Protein AF-A0A9Q8V9D5-F1 (afdb_monomer)

Secondary structure (DSSP, 8-state):
------------HHHHHHHHHHHTT------------------------TT-------------S-S--------GGGS-HHHHHHHHHHHHHHHHHHHHHHHHHHHHHHHHHHHHHHHHHHHHHHHHHHHHHHHHHHHHHHHHHHHTT--HHHHHHTT---S----------

Radius of gyration: 38.06 Å; Cα contacts (8 Å, |Δi|>4): 13; chains: 1; bounding box: 94×86×88 Å

Foldseek 3Di:
DDDDDDDDPPDDVVVVVVVVVVVVPPDPPDDDPPPPDDPDDDDDDPPDPPDDDPDDDDDDDDDDDDDDPPPPPDDPVPDDPVRVVVVVVVVVVVVVVVVVVVVVVVVVVVVVVVVVVVVVVVVVVVVVVVVVVVVVVLVVQCVVCVVVVHHSVVCVVVPPPDDDDDPPDDDDD

Mean predicted aligned error: 20.98 Å

pLDDT: mean 72.58, std 21.75, range [37.62, 98.56]

Structure (mmCIF, N/CA/C/O backbone):
data_AF-A0A9Q8V9D5-F1
#
_entry.id   AF-A0A9Q8V9D5-F1
#
loop_
_atom_site.group_PDB
_atom_site.id
_atom_site.type_symbol
_atom_site.label_atom_id
_atom_site.label_alt_id
_atom_site.label_comp_id
_atom_site.label_asym_id
_atom_site.label_entity_id
_atom_site.label_seq_id
_atom_site.pdbx_PDB_ins_code
_atom_site.Cartn_x
_atom_site.Cartn_y
_atom_site.Cartn_z
_atom_site.occupancy
_atom_site.B_iso_or_equiv
_atom_site.auth_seq_id
_atom_site.auth_comp_id
_atom_site.auth_asym_id
_atom_site.auth_atom_id
_atom_site.pdbx_PDB_model_num
ATOM 1 N N . MET A 1 1 ? -44.117 -56.568 -5.808 1.00 38.62 1 MET A N 1
ATOM 2 C CA . MET A 1 1 ? -42.706 -56.655 -6.241 1.00 38.62 1 MET A CA 1
ATOM 3 C C . MET A 1 1 ? -42.194 -55.229 -6.397 1.00 38.62 1 MET A C 1
ATOM 5 O O . MET A 1 1 ? -42.898 -54.420 -6.982 1.00 38.62 1 MET A O 1
A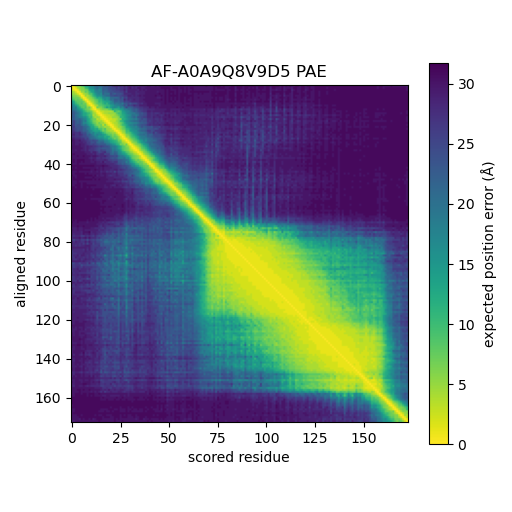TOM 9 N N . SER A 1 2 ? -41.073 -54.933 -5.739 1.00 43.50 2 SER A N 1
ATOM 10 C CA . SER A 1 2 ? -40.341 -53.653 -5.608 1.00 43.50 2 SER A CA 1
ATOM 11 C C . SER A 1 2 ? -39.755 -53.146 -6.952 1.00 43.50 2 SER A C 1
ATOM 13 O O . SER A 1 2 ? -39.921 -53.864 -7.936 1.00 43.50 2 SER A O 1
ATOM 15 N N . PRO A 1 3 ? -38.952 -52.053 -7.030 1.00 52.72 3 PRO A N 1
ATOM 16 C CA . PRO A 1 3 ? -38.667 -50.976 -6.067 1.00 52.72 3 PRO A CA 1
ATOM 17 C C . PRO A 1 3 ? -38.681 -49.542 -6.669 1.00 52.72 3 PRO A C 1
ATOM 19 O O . PRO A 1 3 ? -38.682 -49.316 -7.875 1.00 52.72 3 PRO A O 1
ATOM 22 N N . VAL A 1 4 ? -38.636 -48.569 -5.758 1.00 52.69 4 VAL A N 1
ATOM 23 C CA . VAL A 1 4 ? -38.364 -47.139 -5.959 1.00 52.69 4 VAL A CA 1
ATOM 24 C C . VAL A 1 4 ? -36.900 -46.959 -6.387 1.00 52.69 4 VAL A C 1
ATOM 26 O O . VAL A 1 4 ? -36.013 -47.412 -5.666 1.00 52.69 4 VAL A O 1
ATOM 29 N N . HIS A 1 5 ? -36.627 -46.289 -7.509 1.00 43.16 5 HIS A N 1
ATOM 30 C CA . HIS A 1 5 ? -35.276 -45.812 -7.826 1.00 43.16 5 HIS A CA 1
ATOM 31 C C . HIS A 1 5 ? -35.181 -44.314 -7.549 1.00 43.16 5 HIS A C 1
ATOM 33 O O . HIS A 1 5 ? -35.502 -43.472 -8.384 1.00 43.16 5 HIS A O 1
ATOM 39 N N . SER A 1 6 ? -34.737 -44.016 -6.330 1.00 45.12 6 SER A N 1
ATOM 40 C CA . SER A 1 6 ? -34.043 -42.781 -5.997 1.00 45.12 6 SER A CA 1
ATOM 41 C C . SER A 1 6 ? -32.755 -42.728 -6.816 1.00 45.12 6 SER A C 1
ATOM 43 O O . SER A 1 6 ? -31.894 -43.588 -6.649 1.00 45.12 6 SER A O 1
ATOM 45 N N . THR A 1 7 ? -32.608 -41.741 -7.692 1.00 56.78 7 THR A N 1
ATOM 46 C CA . THR A 1 7 ? -31.284 -41.339 -8.170 1.00 56.78 7 THR A CA 1
ATOM 47 C C . THR A 1 7 ? -30.725 -40.333 -7.182 1.00 56.78 7 THR A C 1
ATOM 49 O O . THR A 1 7 ? -31.266 -39.239 -7.010 1.00 56.78 7 THR A O 1
ATOM 52 N N . GLU A 1 8 ? -29.682 -40.783 -6.494 1.00 47.81 8 GLU A N 1
ATOM 53 C CA . GLU A 1 8 ? -28.781 -40.018 -5.648 1.00 47.81 8 GLU A CA 1
ATOM 54 C C . GLU A 1 8 ? -28.441 -38.662 -6.277 1.00 47.81 8 GLU A C 1
ATOM 56 O O . GLU A 1 8 ? -27.913 -38.571 -7.384 1.00 47.81 8 GLU A O 1
ATOM 61 N N . LEU A 1 9 ? -28.746 -37.597 -5.536 1.00 56.19 9 LEU A N 1
ATOM 62 C CA . LEU A 1 9 ? -28.050 -36.325 -5.663 1.00 56.19 9 LEU A CA 1
ATOM 63 C C . LEU A 1 9 ? -26.583 -36.600 -5.329 1.00 56.19 9 LEU A C 1
ATOM 65 O O . LEU A 1 9 ? -26.245 -36.815 -4.164 1.00 56.19 9 LEU A O 1
ATOM 69 N N . GLU A 1 10 ? -25.735 -36.629 -6.354 1.00 47.91 10 GLU A N 1
ATOM 70 C CA . GLU A 1 10 ? -24.290 -36.644 -6.175 1.00 47.91 10 GLU A CA 1
ATOM 71 C C . GLU A 1 10 ? -23.878 -35.443 -5.319 1.00 47.91 10 GLU A C 1
ATOM 73 O O . GLU A 1 10 ? -23.952 -34.283 -5.731 1.00 47.91 10 GLU A O 1
ATOM 78 N N . ALA A 1 11 ? -23.456 -35.733 -4.091 1.00 55.28 11 ALA A N 1
ATOM 79 C CA . ALA A 1 11 ? -22.842 -34.759 -3.215 1.00 55.28 11 ALA A CA 1
ATOM 80 C C . ALA A 1 11 ? -21.474 -34.386 -3.799 1.00 55.28 11 ALA A C 1
ATOM 82 O O . ALA A 1 11 ? -20.510 -35.149 -3.711 1.00 55.28 11 ALA A O 1
ATOM 83 N N . HIS A 1 12 ? -21.392 -33.199 -4.402 1.00 53.84 12 HIS A N 1
ATOM 84 C CA . HIS A 1 12 ? -20.136 -32.625 -4.868 1.00 53.84 12 HIS A CA 1
ATOM 85 C C . HIS A 1 12 ? -19.108 -32.595 -3.714 1.00 53.84 12 HIS A C 1
ATOM 87 O O . HIS A 1 12 ? -19.404 -32.068 -2.635 1.00 53.84 12 HIS A O 1
ATOM 93 N N . PRO A 1 13 ? -17.865 -33.068 -3.924 1.00 54.75 13 PRO A N 1
ATOM 94 C CA . PRO A 1 13 ? -16.845 -33.190 -2.872 1.00 54.75 13 PRO A CA 1
ATOM 95 C C . PRO A 1 13 ? -16.447 -31.853 -2.213 1.00 54.75 13 PRO A C 1
ATOM 97 O O . PRO A 1 13 ? -15.827 -31.843 -1.148 1.00 54.75 13 PRO A O 1
ATOM 100 N N . ALA A 1 14 ? -16.839 -30.721 -2.805 1.00 54.97 14 ALA A N 1
ATOM 101 C CA . ALA A 1 14 ? -16.617 -29.384 -2.264 1.00 54.97 14 ALA A CA 1
ATOM 102 C C . ALA A 1 14 ? -17.486 -29.064 -1.027 1.00 54.97 14 ALA A C 1
ATOM 104 O O . ALA A 1 14 ? -17.027 -28.365 -0.120 1.00 54.97 14 ALA A O 1
ATOM 105 N N . GLU A 1 15 ? -18.710 -29.598 -0.926 1.00 54.41 15 GLU A N 1
ATOM 106 C CA . GLU A 1 15 ? -19.586 -29.337 0.231 1.00 54.41 15 GLU A CA 1
ATOM 107 C C . GLU A 1 15 ? -19.142 -30.100 1.487 1.00 54.41 15 GLU A C 1
ATOM 109 O O . GLU A 1 15 ? -19.256 -29.587 2.606 1.00 54.41 15 GLU A O 1
ATOM 114 N N . ALA A 1 16 ? -18.542 -31.282 1.313 1.00 56.75 16 ALA A N 1
ATOM 115 C CA . ALA A 1 16 ? -17.979 -32.062 2.413 1.00 56.75 16 ALA A CA 1
ATOM 116 C C . ALA A 1 16 ? -16.791 -31.344 3.082 1.00 56.75 16 ALA A C 1
ATOM 118 O O . ALA A 1 16 ? -16.660 -31.360 4.310 1.00 56.75 16 ALA A O 1
ATOM 119 N N . GLN A 1 17 ? -15.955 -30.647 2.302 1.00 56.03 17 GLN A N 1
ATOM 120 C CA . GLN A 1 17 ? -14.861 -29.839 2.850 1.00 56.03 17 GLN A CA 1
ATOM 121 C C . GLN A 1 17 ? -15.375 -28.616 3.619 1.00 56.03 17 GLN A C 1
ATOM 123 O O . GLN A 1 17 ? -14.840 -28.302 4.685 1.00 56.03 17 GLN A O 1
ATOM 128 N N . TYR A 1 18 ? -16.445 -27.970 3.144 1.00 54.34 18 TYR A N 1
ATOM 129 C CA . TYR A 1 18 ? -17.040 -26.821 3.830 1.00 54.34 18 TYR A CA 1
ATOM 130 C C . TYR A 1 18 ? -17.695 -27.207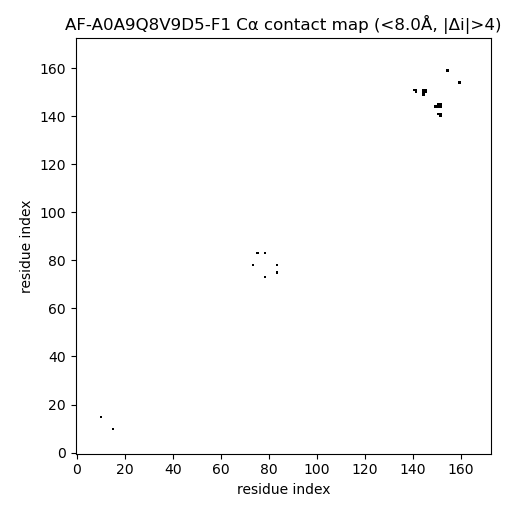 5.169 1.00 54.34 18 TYR A C 1
ATOM 132 O O . TYR A 1 18 ? -17.543 -26.494 6.165 1.00 54.34 18 TYR A O 1
ATOM 140 N N . GLN A 1 19 ? -18.369 -28.361 5.243 1.00 55.31 19 GLN A N 1
ATOM 141 C CA . GLN A 1 19 ? -18.923 -28.853 6.510 1.00 55.31 19 GLN A CA 1
ATOM 142 C C . GLN A 1 19 ? -17.848 -29.338 7.488 1.00 55.31 19 GLN A C 1
ATOM 144 O O . GLN A 1 19 ? -17.939 -29.036 8.679 1.00 55.31 19 GLN A O 1
ATOM 149 N N . SER A 1 20 ? -16.806 -30.020 7.000 1.00 56.56 20 SER A N 1
ATOM 150 C CA . SER A 1 20 ? -15.682 -30.462 7.834 1.00 56.56 20 SER A CA 1
ATOM 151 C C . SER A 1 20 ? -15.013 -29.275 8.533 1.00 56.56 20 SER A C 1
ATOM 153 O O . SER A 1 20 ? -14.834 -29.283 9.750 1.00 56.56 20 SER A O 1
ATOM 155 N N . GLN A 1 21 ? -14.773 -28.176 7.811 1.00 53.81 21 GLN A N 1
ATOM 156 C CA . GLN A 1 21 ? -14.154 -26.976 8.383 1.00 53.81 21 GLN A CA 1
ATOM 157 C C . GLN A 1 21 ? -15.035 -26.277 9.438 1.00 53.81 21 GLN A C 1
ATOM 159 O O . GLN A 1 21 ? -14.515 -25.682 10.383 1.00 53.81 21 GLN A O 1
ATOM 164 N N . LYS A 1 22 ? -16.367 -26.399 9.337 1.00 54.16 22 LYS A N 1
ATOM 165 C CA . LYS A 1 22 ? -17.321 -25.845 10.314 1.00 54.16 22 LYS A CA 1
ATOM 166 C C . LYS A 1 22 ? -17.340 -26.601 11.646 1.00 54.16 22 LYS A C 1
ATOM 168 O O . LYS A 1 22 ? -17.651 -25.994 12.670 1.00 54.16 22 LYS A O 1
ATOM 173 N N . MET A 1 23 ? -16.980 -27.886 11.654 1.00 51.94 23 MET A N 1
ATOM 174 C CA . MET A 1 23 ? -16.925 -28.700 12.877 1.00 51.94 23 MET A CA 1
ATOM 175 C C . MET A 1 23 ? -15.652 -28.443 13.703 1.00 51.94 23 MET A C 1
ATOM 177 O O . MET A 1 23 ? -15.658 -28.659 14.913 1.00 51.94 23 MET A O 1
ATOM 181 N N . PHE A 1 24 ? -14.588 -27.896 13.098 1.00 53.12 24 PHE A N 1
ATOM 182 C CA . PHE A 1 24 ? -13.333 -27.570 13.796 1.00 53.12 24 PHE A CA 1
ATOM 183 C C . PHE A 1 24 ? -13.297 -26.175 14.446 1.00 53.12 24 PHE A C 1
ATOM 185 O O . PHE A 1 24 ? -12.339 -25.852 15.146 1.00 53.12 24 PHE A O 1
ATOM 192 N N . LEU A 1 25 ? -14.340 -25.353 14.279 1.00 51.72 25 LEU A N 1
ATOM 193 C CA . LEU A 1 25 ? -14.443 -24.026 14.908 1.00 51.72 25 LEU A CA 1
ATOM 194 C C . LEU A 1 25 ? -15.284 -24.004 16.190 1.00 51.72 25 LEU A C 1
ATOM 196 O O . LEU A 1 25 ? -15.643 -22.930 16.670 1.00 51.72 25 LEU A O 1
ATOM 200 N N . ASN A 1 26 ? -15.558 -25.165 16.783 1.00 56.50 26 ASN A N 1
ATOM 201 C CA . ASN A 1 26 ? -16.171 -25.241 18.104 1.00 56.50 26 ASN A CA 1
ATOM 202 C C . ASN A 1 26 ? -15.145 -25.726 19.132 1.00 56.50 26 ASN A C 1
ATOM 204 O O . ASN A 1 26 ? -15.250 -26.817 19.684 1.00 56.50 26 ASN A O 1
ATOM 208 N N . VAL A 1 27 ? -14.113 -24.909 19.362 1.00 53.56 27 VAL A N 1
ATOM 209 C CA . VAL A 1 27 ? -13.206 -25.096 20.498 1.00 53.56 27 VAL A CA 1
ATOM 210 C C . VAL A 1 27 ? -13.939 -24.582 21.739 1.00 53.56 27 VAL A C 1
ATOM 212 O O . VAL A 1 27 ? -14.180 -23.374 21.836 1.00 53.56 27 VAL A O 1
ATOM 215 N N . PRO A 1 28 ? -14.309 -25.442 22.704 1.00 48.78 28 PRO A N 1
ATOM 216 C CA . PRO A 1 28 ? -14.846 -24.963 23.964 1.00 48.78 28 PRO A CA 1
ATOM 217 C C . PRO A 1 28 ? -13.745 -24.153 24.647 1.00 48.78 28 PRO A C 1
ATOM 219 O O . PRO A 1 28 ? -12.619 -24.635 24.789 1.00 48.78 28 PRO A O 1
ATOM 222 N N . CYS A 1 29 ? -14.059 -22.933 25.084 1.00 46.50 29 CYS A N 1
ATOM 223 C CA . CYS A 1 29 ? -13.213 -22.175 26.002 1.00 46.50 29 CYS A CA 1
ATOM 224 C C . CYS A 1 29 ? -13.051 -22.981 27.299 1.00 46.50 29 CYS A C 1
ATOM 226 O O . CYS A 1 29 ? -13.813 -22.808 28.248 1.00 46.50 29 CYS A O 1
ATOM 228 N N . GLN A 1 30 ? -12.066 -23.875 27.344 1.00 46.94 30 GLN A N 1
ATOM 229 C CA . GLN A 1 30 ? -11.650 -24.500 28.584 1.00 46.94 30 GLN A CA 1
ATOM 230 C C . GLN A 1 30 ? -10.959 -23.421 29.413 1.00 46.94 30 GLN A C 1
ATOM 232 O O . GLN A 1 30 ? -9.924 -22.867 29.034 1.00 46.94 30 GLN A O 1
ATOM 237 N N . SER A 1 31 ? -11.582 -23.081 30.535 1.00 53.16 31 SER A N 1
ATOM 238 C CA . SER A 1 31 ? -10.993 -22.287 31.604 1.00 53.16 31 SER A CA 1
ATOM 239 C C . SER A 1 31 ? -9.599 -22.823 31.926 1.00 53.16 31 SER A C 1
ATOM 241 O O . SER A 1 31 ? -9.446 -23.919 32.460 1.00 53.16 31 SER A O 1
ATOM 243 N N . ARG A 1 32 ? -8.579 -22.044 31.569 1.00 49.78 32 ARG A N 1
ATOM 244 C CA . ARG A 1 32 ? -7.172 -22.324 31.858 1.00 49.78 32 ARG A CA 1
ATOM 245 C C . ARG A 1 32 ? -6.998 -22.526 33.376 1.00 49.78 32 ARG A C 1
ATOM 247 O O . ARG A 1 32 ? -7.430 -21.645 34.124 1.00 49.78 32 ARG A O 1
ATOM 254 N N . PRO A 1 33 ? -6.380 -23.620 33.860 1.00 52.53 33 PRO A N 1
ATOM 255 C CA . PRO A 1 33 ? -6.117 -23.775 35.287 1.00 52.53 33 PRO A CA 1
ATOM 256 C C . PRO A 1 33 ? -5.097 -22.718 35.752 1.00 52.53 33 PRO A C 1
ATOM 258 O O . PRO A 1 33 ? -4.263 -22.273 34.950 1.00 52.53 33 PRO A O 1
ATOM 261 N N . PRO A 1 34 ? -5.143 -22.273 37.023 1.00 50.31 34 PRO A N 1
ATOM 262 C CA . PRO A 1 34 ? -4.190 -21.301 37.533 1.00 50.31 34 PRO A CA 1
ATOM 263 C C . PRO A 1 34 ? -2.794 -21.929 37.549 1.00 50.31 34 PRO A C 1
ATOM 265 O O . PRO A 1 34 ? -2.501 -22.831 38.327 1.00 50.31 34 PRO A O 1
ATOM 268 N N . SER A 1 35 ? -1.928 -21.437 36.665 1.00 51.50 35 SER A N 1
ATOM 269 C CA . SER A 1 35 ? -0.503 -21.755 36.651 1.00 51.50 35 SER A CA 1
ATOM 270 C C . SER A 1 35 ? 0.115 -21.328 37.983 1.00 51.50 35 SER A C 1
ATOM 272 O O . SER A 1 35 ? 0.344 -20.138 38.209 1.00 51.50 35 SER A O 1
ATOM 274 N N . ALA A 1 36 ? 0.397 -22.291 38.858 1.00 56.22 36 ALA A N 1
ATOM 275 C CA . ALA A 1 36 ? 1.254 -22.105 40.019 1.00 56.22 36 ALA A CA 1
ATOM 276 C C . ALA A 1 36 ? 2.689 -21.838 39.534 1.00 56.22 36 ALA A C 1
ATOM 278 O O . ALA A 1 36 ? 3.480 -22.754 39.336 1.00 56.22 36 ALA A O 1
ATOM 279 N N . ALA A 1 37 ? 3.011 -20.571 39.276 1.00 51.62 37 ALA A N 1
ATOM 280 C CA . ALA A 1 37 ? 4.383 -20.149 39.032 1.00 51.62 37 ALA A CA 1
ATOM 281 C C . ALA A 1 37 ? 5.103 -19.967 40.384 1.00 51.62 37 ALA A C 1
ATOM 283 O O . ALA A 1 37 ? 4.564 -19.282 41.263 1.00 51.62 37 ALA A O 1
ATOM 284 N N . PRO A 1 38 ? 6.309 -20.530 40.576 1.00 50.69 38 PRO A N 1
ATOM 285 C CA . PRO A 1 38 ? 7.104 -20.257 41.762 1.00 50.69 38 PRO A CA 1
ATOM 286 C C . PRO A 1 38 ? 7.525 -18.783 41.759 1.00 50.69 38 PRO A C 1
ATOM 288 O O . PRO A 1 38 ? 8.040 -18.258 40.771 1.00 50.69 38 PRO A O 1
ATOM 291 N N . LYS A 1 39 ? 7.294 -18.093 42.880 1.00 55.62 39 LYS A N 1
ATOM 292 C CA . LYS A 1 39 ? 7.793 -16.734 43.111 1.00 55.62 39 LYS A CA 1
ATOM 293 C C . LYS A 1 39 ? 9.308 -16.789 43.318 1.00 55.62 39 LYS A C 1
ATOM 295 O O . LYS A 1 39 ? 9.770 -16.848 44.451 1.00 55.62 39 LYS A O 1
ATOM 300 N N . THR A 1 40 ? 10.083 -16.729 42.243 1.00 46.84 40 THR A N 1
ATOM 301 C CA . THR A 1 40 ? 11.505 -16.375 42.328 1.00 46.84 40 THR A CA 1
ATOM 302 C C . THR A 1 40 ? 11.651 -14.905 41.969 1.00 46.84 40 THR A C 1
ATOM 304 O O . THR A 1 40 ? 11.448 -14.500 40.823 1.00 46.84 40 THR A O 1
ATOM 307 N N . GLY A 1 41 ? 11.941 -14.086 42.978 1.00 54.44 41 GLY A N 1
ATOM 308 C CA . GLY A 1 41 ? 12.226 -12.671 42.806 1.00 54.44 41 GLY A CA 1
ATOM 309 C C . GLY A 1 41 ? 13.552 -12.479 42.087 1.00 54.44 41 GLY A C 1
ATOM 310 O O . GLY A 1 41 ? 14.583 -12.415 42.739 1.00 54.44 41 GLY A O 1
ATOM 311 N N . ASN A 1 42 ? 13.514 -12.324 40.765 1.00 48.50 42 ASN A N 1
ATOM 312 C CA . ASN A 1 42 ? 14.679 -11.931 39.983 1.00 48.50 42 ASN A CA 1
ATOM 313 C C . ASN A 1 42 ? 14.409 -10.583 39.314 1.00 48.50 42 ASN A C 1
ATOM 315 O O . ASN A 1 42 ? 13.455 -10.398 38.560 1.00 48.50 42 ASN A O 1
ATOM 319 N N . LYS A 1 43 ? 15.263 -9.620 39.650 1.00 55.81 43 LYS A N 1
ATOM 320 C CA . LYS A 1 43 ? 15.285 -8.257 39.128 1.00 55.81 43 LYS A CA 1
ATOM 321 C C . LYS A 1 43 ? 15.645 -8.357 37.641 1.00 55.81 43 LYS A C 1
ATOM 323 O O . LYS A 1 43 ? 16.798 -8.608 37.312 1.00 55.81 43 LYS A O 1
ATOM 328 N N . THR A 1 44 ? 14.681 -8.215 36.737 1.00 51.12 44 THR A N 1
ATOM 329 C CA . THR A 1 44 ? 14.975 -8.135 35.296 1.00 51.12 44 THR A CA 1
ATOM 330 C C . THR A 1 44 ? 15.840 -6.901 35.020 1.00 51.12 44 THR A C 1
ATOM 332 O O . THR A 1 44 ? 15.439 -5.803 35.428 1.00 51.12 44 THR A O 1
ATOM 335 N N . PRO A 1 45 ? 16.986 -7.018 34.323 1.00 53.78 45 PRO A N 1
ATOM 336 C CA . PRO A 1 45 ? 17.746 -5.853 33.913 1.00 53.78 45 PRO A CA 1
ATOM 337 C C . PRO A 1 45 ? 16.933 -5.106 32.858 1.00 53.78 45 PRO A C 1
ATOM 339 O O . PRO A 1 45 ? 16.590 -5.637 31.802 1.00 53.78 45 PRO A O 1
ATOM 342 N N . ARG A 1 46 ? 16.595 -3.855 33.162 1.00 60.59 46 ARG A N 1
ATOM 343 C CA . ARG A 1 46 ? 16.010 -2.923 32.203 1.00 60.59 46 ARG A CA 1
ATOM 344 C C . ARG A 1 46 ? 17.060 -2.654 31.128 1.00 60.59 46 ARG A C 1
ATOM 346 O O . ARG A 1 46 ? 18.016 -1.930 31.389 1.00 60.59 46 ARG A O 1
ATOM 353 N N . MET A 1 47 ? 16.875 -3.199 29.927 1.00 54.22 47 MET A N 1
ATOM 354 C CA . MET A 1 47 ? 17.632 -2.762 28.756 1.00 54.22 47 MET A CA 1
ATOM 355 C C . MET A 1 47 ? 17.302 -1.286 28.505 1.00 54.22 47 MET A C 1
ATOM 357 O O . MET A 1 47 ? 16.217 -0.935 28.035 1.00 54.22 47 MET A O 1
ATOM 361 N N . VAL A 1 48 ? 18.218 -0.398 28.881 1.00 59.53 48 VAL A N 1
ATOM 362 C CA . VAL A 1 48 ? 18.171 1.003 28.472 1.00 59.53 48 VAL A CA 1
ATOM 363 C C . VAL A 1 48 ? 18.603 1.025 27.013 1.00 59.53 48 VAL A C 1
ATOM 365 O O . VAL A 1 48 ? 19.776 0.845 26.716 1.00 59.53 48 VAL A O 1
ATOM 368 N N . ARG A 1 49 ? 17.645 1.215 26.100 1.00 44.69 49 ARG A N 1
ATOM 369 C CA . ARG A 1 49 ? 17.937 1.578 24.708 1.00 44.69 49 ARG A CA 1
ATOM 370 C C . ARG A 1 49 ? 18.625 2.952 24.744 1.00 44.69 49 ARG A C 1
ATOM 372 O O . ARG A 1 49 ? 17.968 3.914 25.156 1.00 44.69 49 ARG A O 1
ATOM 379 N N . PRO A 1 50 ? 19.909 3.086 24.379 1.00 50.84 50 PRO A N 1
ATOM 380 C CA . PRO A 1 50 ? 20.535 4.396 24.292 1.00 50.84 50 PRO A CA 1
ATOM 381 C C . PRO A 1 50 ? 19.931 5.114 23.081 1.00 50.84 50 PRO A C 1
ATOM 383 O O . PRO A 1 50 ? 19.921 4.550 21.991 1.00 50.84 50 PRO A O 1
ATOM 386 N N . GLY A 1 51 ? 19.396 6.326 23.262 1.00 46.72 51 GLY A N 1
ATOM 387 C CA . GLY A 1 51 ? 19.119 7.208 22.119 1.00 46.72 51 GLY A CA 1
ATOM 388 C C . GLY A 1 51 ? 17.769 7.921 22.040 1.00 46.72 51 GLY A C 1
ATOM 389 O O . GLY A 1 51 ? 17.574 8.655 21.082 1.00 46.72 51 GLY A O 1
ATOM 390 N N . ILE A 1 52 ? 16.852 7.805 23.007 1.00 50.84 52 ILE A N 1
ATOM 391 C CA . ILE A 1 52 ? 15.651 8.666 23.014 1.00 50.84 52 ILE A CA 1
ATOM 392 C C . ILE A 1 52 ? 15.754 9.655 24.172 1.00 50.84 52 ILE A C 1
ATOM 394 O O . ILE A 1 52 ? 15.363 9.362 25.303 1.00 50.84 52 ILE A O 1
ATOM 398 N N . LYS A 1 53 ? 16.302 10.844 23.889 1.00 48.25 53 LYS A N 1
ATOM 399 C CA . LYS A 1 53 ? 16.133 12.001 24.772 1.00 48.25 53 LYS A CA 1
ATOM 400 C C . LYS A 1 53 ? 14.654 12.379 24.722 1.00 48.25 53 LYS A C 1
ATOM 402 O O . LYS A 1 53 ? 14.140 12.758 23.675 1.00 48.25 53 LYS A O 1
ATOM 407 N N . ALA A 1 54 ? 13.959 12.216 25.842 1.00 46.25 54 ALA A N 1
ATOM 408 C CA . ALA A 1 54 ? 12.592 12.686 25.984 1.00 46.25 54 ALA A CA 1
ATOM 409 C C . ALA A 1 54 ? 12.599 14.220 25.922 1.00 46.25 54 ALA A C 1
ATOM 411 O O . ALA A 1 54 ? 12.947 14.870 26.907 1.00 46.25 54 ALA A O 1
ATOM 412 N N . ALA A 1 55 ? 12.228 14.785 24.773 1.00 50.09 55 ALA A N 1
ATOM 413 C CA . ALA A 1 55 ? 11.852 16.186 24.683 1.00 50.09 55 ALA A CA 1
ATOM 414 C C . ALA A 1 55 ? 10.511 16.349 25.411 1.00 50.09 55 ALA A C 1
ATOM 416 O O . ALA A 1 55 ? 9.435 16.041 24.898 1.00 50.09 55 ALA A O 1
ATOM 417 N N . ARG A 1 56 ? 10.628 16.729 26.683 1.00 55.56 56 ARG A N 1
ATOM 418 C CA . ARG A 1 56 ? 9.612 17.490 27.400 1.00 55.56 56 ARG A CA 1
ATOM 419 C C . ARG A 1 56 ? 9.509 18.861 26.716 1.00 55.56 56 ARG A C 1
ATOM 421 O O . ARG A 1 56 ? 10.474 19.291 26.097 1.00 55.56 56 ARG A O 1
ATOM 428 N N . ASP A 1 57 ? 8.350 19.494 26.867 1.00 47.84 57 ASP A N 1
ATOM 429 C CA . ASP A 1 57 ? 8.043 20.886 26.494 1.00 47.84 57 ASP A CA 1
ATOM 430 C C . ASP A 1 57 ? 7.349 21.075 25.131 1.00 47.84 57 ASP A C 1
ATOM 432 O O . ASP A 1 57 ? 7.955 21.349 24.102 1.00 47.84 57 ASP A O 1
ATOM 436 N N . MET A 1 58 ? 6.013 20.982 25.160 1.00 53.69 58 MET A N 1
ATOM 437 C CA . MET A 1 58 ? 5.117 21.613 24.184 1.00 53.69 58 MET A CA 1
ATOM 438 C C . MET A 1 58 ? 4.173 22.562 24.939 1.00 53.69 58 MET A C 1
ATOM 440 O O . MET A 1 58 ? 3.494 22.103 25.867 1.00 53.69 58 MET A O 1
ATOM 444 N N . PRO A 1 59 ? 4.110 23.864 24.595 1.00 52.09 59 PRO A N 1
ATOM 445 C CA . PRO A 1 59 ? 3.233 24.805 25.272 1.00 52.09 59 PRO A CA 1
ATOM 446 C C . PRO A 1 59 ? 1.810 24.792 24.688 1.00 52.09 59 PRO A C 1
ATOM 448 O O . PRO A 1 59 ? 1.592 25.041 23.511 1.00 52.09 59 PRO A O 1
ATOM 451 N N . ASN A 1 60 ? 0.861 24.524 25.587 1.00 44.16 60 ASN A N 1
ATOM 452 C CA . ASN A 1 60 ? -0.423 25.210 25.784 1.00 44.16 60 ASN A CA 1
ATOM 453 C C . ASN A 1 60 ? -1.370 25.462 24.584 1.00 44.16 60 ASN A C 1
ATOM 455 O O . ASN A 1 60 ? -1.142 26.364 23.790 1.00 44.16 60 ASN A O 1
ATOM 459 N N . SER A 1 61 ? -2.562 24.846 24.617 1.00 45.12 61 SER A N 1
ATOM 460 C CA . SER A 1 61 ? -3.811 25.622 24.762 1.00 45.12 61 SER A CA 1
ATOM 461 C C . SER A 1 61 ? -5.011 24.734 25.131 1.00 45.12 61 SER A C 1
ATOM 463 O O . SER A 1 61 ? -5.408 23.840 24.391 1.00 45.12 61 SER A O 1
ATOM 465 N N . GLN A 1 62 ? -5.565 25.027 26.311 1.00 47.31 62 GLN A N 1
ATOM 466 C CA . GLN A 1 62 ? -6.975 24.921 26.712 1.00 47.31 62 GLN A CA 1
ATOM 467 C C . GLN A 1 62 ? -7.699 23.565 26.602 1.00 47.31 62 GLN A C 1
ATOM 469 O O . GLN A 1 62 ? -8.322 23.206 25.610 1.00 47.31 62 GLN A O 1
ATOM 474 N N . GLY A 1 63 ? -7.743 22.871 27.744 1.00 37.62 63 GLY A N 1
ATOM 475 C CA . GLY A 1 63 ? -8.593 21.700 27.952 1.00 37.62 63 GLY A CA 1
ATOM 476 C C . GLY A 1 63 ? -8.423 21.085 29.338 1.00 37.62 63 GLY A C 1
ATOM 477 O O . GLY A 1 63 ? -8.015 19.938 29.474 1.00 37.62 63 GLY A O 1
ATOM 478 N N . SER A 1 64 ? -8.684 21.877 30.376 1.00 51.34 64 SER A N 1
ATOM 479 C CA . SER A 1 64 ? -8.715 21.488 31.792 1.00 51.34 64 SER A CA 1
ATOM 480 C C . SER A 1 64 ? -9.311 20.087 32.051 1.00 51.34 64 SER A C 1
ATOM 482 O O . SER A 1 64 ? -10.526 19.885 31.943 1.00 51.34 64 SER A O 1
ATOM 484 N N . ARG A 1 65 ? -8.446 19.129 32.438 1.00 46.75 65 ARG A N 1
ATOM 485 C CA . ARG A 1 65 ? -8.539 18.324 33.681 1.00 46.75 65 ARG A CA 1
ATOM 486 C C . ARG A 1 65 ? -7.420 17.266 33.779 1.00 46.75 65 ARG A C 1
ATOM 488 O O . ARG A 1 65 ? -7.513 16.173 33.234 1.00 46.75 65 ARG A O 1
ATOM 495 N N . THR A 1 66 ? -6.405 17.605 34.576 1.00 45.84 66 THR A N 1
ATOM 496 C CA . THR A 1 66 ? -5.494 16.724 35.340 1.00 45.84 66 THR A CA 1
ATOM 497 C C . THR A 1 66 ? -4.726 15.625 34.594 1.00 45.84 66 THR A C 1
ATOM 499 O O . THR A 1 66 ? -5.229 14.528 34.343 1.00 45.84 66 THR A O 1
ATOM 502 N N . ALA A 1 67 ? -3.431 15.882 34.408 1.00 50.75 67 ALA A N 1
ATOM 503 C CA . ALA A 1 67 ? -2.412 14.860 34.240 1.00 50.75 67 ALA A CA 1
ATOM 504 C C . ALA A 1 67 ? -2.372 13.887 35.446 1.00 50.75 67 ALA A C 1
ATOM 506 O O . ALA A 1 67 ? -2.641 14.258 36.588 1.00 50.75 67 ALA A O 1
ATOM 507 N N . THR A 1 68 ? -2.045 12.627 35.141 1.00 52.53 68 THR A N 1
ATOM 508 C CA . THR A 1 68 ? -1.453 11.605 36.032 1.00 52.53 68 THR A CA 1
ATOM 509 C C . THR A 1 68 ? -2.212 11.116 37.275 1.00 52.53 68 THR A C 1
ATOM 511 O O . THR A 1 68 ? -1.598 10.572 38.192 1.00 52.53 68 THR A O 1
ATOM 514 N N . LYS A 1 69 ? -3.551 11.077 37.276 1.00 59.41 69 LYS A N 1
ATOM 515 C CA . LYS A 1 69 ? -4.234 10.046 38.086 1.00 59.41 69 LYS A CA 1
ATOM 516 C C . LYS A 1 69 ? -4.096 8.703 37.372 1.00 59.41 69 LYS A C 1
ATOM 518 O O . LYS A 1 69 ? -4.862 8.412 36.453 1.00 59.41 69 LYS A O 1
ATOM 523 N N . LYS A 1 70 ? -3.129 7.868 37.785 1.00 58.22 70 LYS A N 1
ATOM 524 C CA . LYS A 1 70 ? -3.180 6.420 37.507 1.00 58.22 70 LYS A CA 1
ATOM 525 C C . LYS A 1 70 ? -4.600 5.979 37.854 1.00 58.22 70 LYS A C 1
ATOM 527 O O . LYS A 1 70 ? -5.002 6.101 39.008 1.00 58.22 70 LYS A O 1
ATOM 532 N N . LYS A 1 71 ? -5.387 5.566 36.853 1.00 70.31 71 LYS A N 1
ATOM 533 C CA . LYS A 1 71 ? -6.745 5.053 37.059 1.00 70.31 71 LYS A CA 1
ATOM 534 C C . LYS A 1 71 ? -6.618 3.872 38.014 1.00 70.31 71 LYS A C 1
ATOM 536 O O . LYS A 1 71 ? -6.216 2.791 37.604 1.00 70.31 71 LYS A O 1
ATOM 541 N N . GLN A 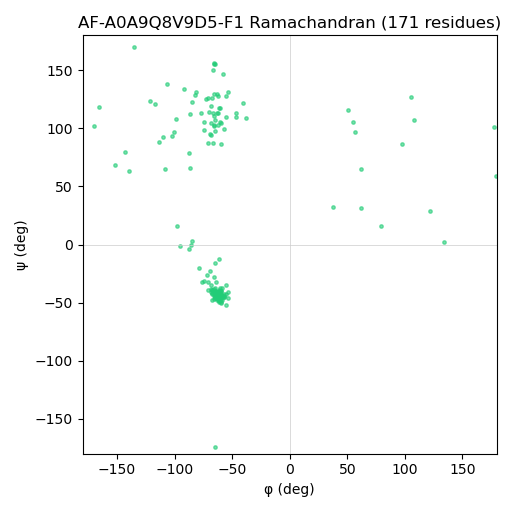1 72 ? -6.887 4.104 39.294 1.00 72.94 72 GLN A N 1
ATOM 542 C CA . GLN A 1 72 ? -6.920 3.048 40.288 1.00 72.94 72 GLN A CA 1
ATOM 543 C C . GLN A 1 72 ? -8.052 2.115 39.856 1.00 72.94 72 GLN A C 1
ATOM 545 O O . GLN A 1 72 ? -9.211 2.533 39.774 1.00 72.94 72 GLN A O 1
ATOM 550 N N . CYS A 1 73 ? -7.704 0.893 39.455 1.00 72.56 73 CYS A N 1
ATOM 551 C CA . CYS A 1 73 ? -8.667 -0.099 39.001 1.00 72.56 73 CYS A CA 1
ATOM 552 C C . CYS A 1 73 ? -9.576 -0.466 40.177 1.00 72.56 73 CYS A C 1
ATOM 554 O O . CYS A 1 73 ? -9.204 -1.271 41.024 1.00 72.56 73 CYS A O 1
ATOM 556 N N . ARG A 1 74 ? -10.761 0.148 40.250 1.00 78.38 74 ARG A N 1
ATOM 557 C CA . ARG A 1 74 ? -11.793 -0.241 41.216 1.00 78.38 74 ARG A CA 1
ATOM 558 C C . ARG A 1 74 ? -12.389 -1.587 40.766 1.00 78.38 74 ARG A C 1
ATOM 560 O O . ARG A 1 74 ? -12.790 -1.685 39.597 1.00 78.38 74 ARG A O 1
ATOM 567 N N . PRO A 1 75 ? -12.397 -2.629 41.619 1.00 81.38 75 PRO A N 1
ATOM 568 C CA . PRO A 1 75 ? -12.895 -3.954 41.256 1.00 81.38 75 PRO A CA 1
ATOM 569 C C . PRO A 1 75 ? -14.405 -3.920 40.985 1.00 81.38 75 PRO A C 1
ATOM 571 O O . PRO A 1 75 ? -15.115 -3.047 41.485 1.00 81.38 75 PRO A O 1
ATOM 574 N N . VAL A 1 76 ? -14.905 -4.877 40.194 1.00 82.25 76 VAL A N 1
ATOM 575 C CA . VAL A 1 76 ? -16.314 -4.932 39.748 1.00 82.25 76 VAL A CA 1
ATOM 576 C C . VAL A 1 76 ? -17.298 -4.907 40.923 1.00 82.25 76 VAL A C 1
ATOM 578 O O . VAL A 1 76 ? -18.326 -4.250 40.817 1.00 82.25 76 VAL A O 1
ATOM 581 N N . SER A 1 77 ? -16.945 -5.518 42.058 1.00 84.12 77 SER A N 1
ATOM 582 C CA . SER A 1 77 ? -17.770 -5.575 43.274 1.00 84.12 77 SER A CA 1
ATOM 583 C C . SER A 1 77 ? -18.026 -4.218 43.941 1.00 84.12 77 SER A C 1
ATOM 585 O O . SER A 1 77 ? -18.914 -4.111 44.774 1.00 84.12 77 SER A O 1
ATOM 587 N N . THR A 1 78 ? -17.261 -3.177 43.591 1.00 88.69 78 THR A N 1
ATOM 588 C CA . THR A 1 78 ? -17.459 -1.805 44.106 1.00 88.69 78 THR A CA 1
ATOM 589 C C . THR A 1 78 ? -18.305 -0.931 43.178 1.00 88.69 78 THR A C 1
ATOM 591 O O . THR A 1 78 ? -18.538 0.236 43.483 1.00 88.69 78 THR A O 1
ATOM 594 N N . LEU A 1 79 ? -18.735 -1.466 42.029 1.00 90.44 79 LEU A N 1
ATOM 595 C CA . LEU A 1 79 ? -19.585 -0.758 41.077 1.00 90.44 79 LEU A CA 1
ATOM 596 C C . LEU A 1 79 ? -21.051 -1.043 41.381 1.00 90.44 79 LEU A C 1
ATOM 598 O O . LEU A 1 79 ? -21.450 -2.199 41.510 1.00 90.44 79 LEU A O 1
ATOM 602 N N . THR A 1 80 ? -21.874 0.003 41.395 1.00 93.62 80 THR A N 1
ATOM 603 C CA . THR A 1 80 ? -23.325 -0.194 41.356 1.00 93.62 80 THR A CA 1
ATOM 604 C C . THR A 1 80 ? -23.736 -0.809 40.006 1.00 93.62 80 THR A C 1
ATOM 606 O O . THR A 1 80 ? -23.027 -0.634 39.003 1.00 93.62 80 THR A O 1
ATOM 609 N N . PRO A 1 81 ? -24.880 -1.514 39.922 1.00 94.44 81 PRO A N 1
ATOM 610 C CA . PRO A 1 81 ? -25.335 -2.140 38.676 1.00 94.44 81 PRO A CA 1
ATOM 611 C C . PRO A 1 81 ? -25.412 -1.160 37.495 1.00 94.44 81 PRO A C 1
ATOM 613 O O . PRO A 1 81 ? -24.960 -1.462 36.388 1.00 94.44 81 PRO A O 1
ATOM 616 N N . GLU A 1 82 ? -25.889 0.058 37.753 1.00 93.94 82 GLU A N 1
ATOM 617 C CA . GLU A 1 82 ? -25.970 1.127 36.759 1.00 93.94 82 GLU A CA 1
ATOM 618 C C . GLU A 1 82 ? -24.578 1.572 36.268 1.00 93.94 82 GLU A C 1
ATOM 620 O O . GLU A 1 82 ? -24.335 1.728 35.066 1.00 93.94 82 GLU A O 1
ATOM 625 N N . GLN A 1 83 ? -23.611 1.720 37.180 1.00 95.62 83 GLN A N 1
ATOM 626 C CA . GLN A 1 83 ? -22.231 2.058 36.827 1.00 95.62 83 GLN A CA 1
ATOM 627 C C . GLN A 1 83 ? -21.575 0.956 35.986 1.00 95.62 83 GLN A C 1
ATOM 629 O O . GLN A 1 83 ? -20.873 1.252 35.012 1.00 95.62 83 GLN A O 1
ATOM 634 N N . LEU A 1 84 ? -21.820 -0.314 36.319 1.00 95.44 84 LEU A N 1
ATOM 635 C CA . LEU A 1 84 ? -21.318 -1.453 35.554 1.00 95.44 84 LEU A CA 1
ATOM 636 C C . LEU A 1 84 ? -21.897 -1.473 34.134 1.00 95.44 84 LEU A C 1
ATOM 638 O O . LEU A 1 84 ? -21.155 -1.698 33.173 1.00 95.44 84 LEU A O 1
ATOM 642 N N . GLN A 1 85 ? -23.189 -1.183 33.977 1.00 95.81 85 GLN A N 1
ATOM 643 C CA . GLN A 1 85 ? -23.837 -1.077 32.670 1.00 95.81 85 GLN A CA 1
ATOM 644 C C . GLN A 1 85 ?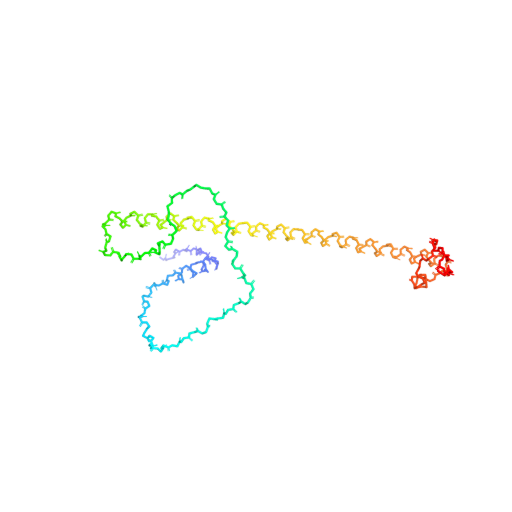 -23.206 0.030 31.817 1.00 95.81 85 GLN A C 1
ATOM 646 O O . GLN A 1 85 ? -22.848 -0.218 30.661 1.00 95.81 85 GLN A O 1
ATOM 651 N N . ARG A 1 86 ? -22.982 1.220 32.395 1.00 95.75 86 ARG A N 1
ATOM 652 C CA . ARG A 1 86 ? -22.300 2.338 31.719 1.00 95.75 86 ARG A CA 1
ATOM 653 C C . ARG A 1 86 ? -20.870 1.970 31.311 1.00 95.75 86 ARG A C 1
ATOM 655 O O . ARG A 1 86 ? -20.472 2.238 30.177 1.00 95.75 86 ARG A O 1
ATOM 662 N N . LYS A 1 87 ? -20.106 1.303 32.185 1.00 96.06 87 LYS A N 1
ATOM 663 C CA . LYS A 1 87 ? -18.735 0.849 31.885 1.00 96.06 87 LYS A CA 1
ATOM 664 C C . LYS A 1 87 ? -18.709 -0.184 30.756 1.00 96.06 87 LYS A C 1
ATOM 666 O O . LYS A 1 87 ? -17.922 -0.028 29.829 1.00 96.06 87 LYS A O 1
ATOM 671 N N . ARG A 1 88 ? -19.593 -1.188 30.782 1.00 96.31 88 ARG A N 1
ATOM 672 C CA . ARG A 1 88 ? -19.738 -2.183 29.700 1.00 96.31 88 ARG A CA 1
ATOM 673 C C . ARG A 1 88 ? -20.145 -1.532 28.376 1.00 96.31 88 ARG A C 1
ATOM 675 O O . ARG A 1 88 ? -19.653 -1.921 27.323 1.00 96.31 88 ARG A O 1
ATOM 682 N N . ALA A 1 89 ? -21.025 -0.530 28.410 1.00 97.69 89 ALA A N 1
ATOM 683 C CA . ALA A 1 89 ? -21.389 0.229 27.216 1.00 97.69 89 ALA A CA 1
ATOM 684 C C . ALA A 1 89 ? -20.196 1.012 26.648 1.00 97.69 89 ALA A C 1
ATOM 686 O O . ALA A 1 89 ? -20.008 1.025 25.433 1.00 97.69 89 ALA A O 1
ATOM 687 N N . ASN A 1 90 ? -19.380 1.628 27.507 1.00 96.62 90 ASN A N 1
ATOM 688 C CA . ASN A 1 90 ? -18.163 2.321 27.092 1.00 96.62 90 ASN A CA 1
ATOM 689 C C . ASN A 1 90 ? -17.132 1.349 26.499 1.00 96.62 90 ASN A C 1
ATOM 691 O O . ASN A 1 90 ? -16.644 1.604 25.407 1.00 96.62 90 ASN A O 1
ATOM 695 N N . ASP A 1 91 ? -16.889 0.210 27.148 1.00 97.50 91 ASP A N 1
ATOM 696 C CA . ASP A 1 91 ? -15.977 -0.827 26.657 1.00 97.50 91 ASP A CA 1
ATOM 697 C C . ASP A 1 91 ? -16.377 -1.322 25.260 1.00 97.50 91 ASP A C 1
ATOM 699 O O . ASP A 1 91 ? -15.562 -1.316 24.344 1.00 97.50 91 ASP A O 1
ATOM 703 N N . ARG A 1 92 ? -17.671 -1.594 25.034 1.00 98.31 92 ARG A N 1
ATOM 704 C CA . ARG A 1 92 ? -18.186 -1.933 23.697 1.00 98.31 92 ARG A CA 1
ATOM 705 C C . ARG A 1 92 ? -17.948 -0.826 22.672 1.00 98.31 92 ARG A C 1
ATOM 707 O O . ARG A 1 92 ? -17.592 -1.119 21.536 1.00 98.31 92 ARG A O 1
ATOM 714 N N . LYS A 1 93 ? -18.162 0.443 23.035 1.00 97.88 93 LYS A N 1
ATOM 715 C CA . LYS A 1 93 ? -17.905 1.582 22.132 1.00 97.88 93 LYS A CA 1
ATOM 716 C C . LYS A 1 93 ? -16.418 1.712 21.812 1.00 97.88 93 LYS A C 1
ATOM 718 O O . LYS A 1 93 ? -16.066 1.895 20.653 1.00 97.88 93 LYS A O 1
ATOM 723 N N . LEU A 1 94 ? -15.564 1.586 22.821 1.00 97.88 94 LEU A N 1
ATOM 724 C CA . LEU A 1 94 ? -14.115 1.635 22.690 1.00 97.88 94 LEU A CA 1
ATOM 725 C C . LEU A 1 94 ? -13.616 0.495 21.795 1.00 97.88 94 LEU A C 1
ATOM 727 O O . LEU A 1 94 ? -12.887 0.754 20.844 1.00 97.88 94 LEU A O 1
ATOM 731 N N . GLN A 1 95 ? -14.077 -0.735 22.033 1.00 98.25 95 GLN A N 1
ATOM 732 C CA . GLN A 1 95 ? -13.776 -1.895 21.194 1.00 98.25 95 GLN A CA 1
ATOM 733 C C . GLN A 1 95 ? -14.234 -1.685 19.754 1.00 98.25 95 GLN A C 1
ATOM 735 O O . GLN A 1 95 ? -13.444 -1.879 18.838 1.00 98.25 95 GLN A O 1
ATOM 740 N N . ARG A 1 96 ? -15.472 -1.224 19.532 1.00 98.25 96 ARG A N 1
ATOM 741 C CA . ARG A 1 96 ? -15.952 -0.872 18.185 1.00 98.25 96 ARG A CA 1
ATOM 742 C C . ARG A 1 96 ? -15.057 0.180 17.537 1.00 98.25 96 ARG A C 1
ATOM 744 O O . ARG A 1 96 ? -14.716 0.030 16.374 1.00 98.25 96 ARG A O 1
ATOM 751 N N . GLY A 1 97 ? -14.640 1.200 18.284 1.00 98.31 97 GLY A N 1
ATOM 752 C CA 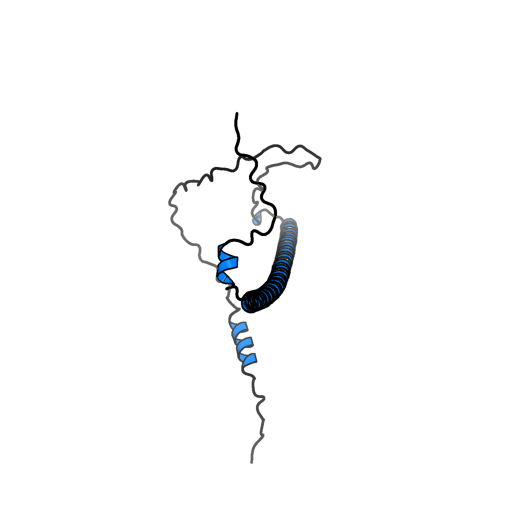. GLY A 1 97 ? -13.713 2.223 17.806 1.00 98.31 97 GLY A CA 1
ATOM 753 C C . GLY A 1 97 ? -12.360 1.646 17.389 1.00 98.31 97 GLY A C 1
ATOM 754 O O . GLY A 1 97 ? -11.885 1.950 16.299 1.00 98.31 97 GLY A O 1
ATOM 755 N N . TYR A 1 98 ? -11.762 0.781 18.211 1.00 98.38 98 TYR A N 1
ATOM 756 C CA . TYR A 1 98 ? -10.519 0.088 17.863 1.00 98.38 98 TYR A CA 1
ATOM 757 C C . TYR A 1 98 ? -10.694 -0.815 16.642 1.00 98.38 98 TYR A C 1
ATOM 759 O O . TYR A 1 98 ? -9.910 -0.706 15.710 1.00 98.38 98 TYR A O 1
ATOM 767 N N . LEU A 1 99 ? -11.752 -1.629 16.589 1.00 98.25 99 LEU A N 1
ATOM 768 C CA . LEU A 1 99 ? -12.036 -2.500 15.447 1.00 98.25 99 LEU A CA 1
ATOM 769 C C . LEU A 1 99 ? -12.260 -1.708 14.154 1.00 98.25 99 LEU A C 1
ATOM 771 O O . LEU A 1 99 ? -11.771 -2.114 13.106 1.00 98.25 99 LEU A O 1
ATOM 775 N N . LEU A 1 100 ? -12.975 -0.581 14.209 1.00 98.56 100 LEU A N 1
ATOM 776 C CA . LEU A 1 100 ? -13.178 0.294 13.051 1.00 98.56 100 LEU A CA 1
ATOM 777 C C . LEU A 1 100 ? -11.855 0.879 12.553 1.00 98.56 100 LEU A C 1
ATOM 779 O O . LEU A 1 100 ? -11.602 0.841 11.351 1.00 98.56 100 LEU A O 1
ATOM 783 N N . LYS A 1 101 ? -11.000 1.360 13.465 1.00 98.25 101 LYS A N 1
ATOM 784 C CA . LYS A 1 101 ? -9.660 1.856 13.125 1.00 98.25 101 LYS A CA 1
ATOM 785 C C . LYS A 1 101 ? -8.803 0.763 12.503 1.00 98.25 101 LYS A C 1
ATOM 787 O O . LYS A 1 101 ? -8.266 0.974 11.427 1.00 98.25 101 LYS A O 1
ATOM 792 N N . THR A 1 102 ? -8.742 -0.418 13.116 1.00 98.19 102 THR A N 1
ATOM 793 C CA . THR A 1 102 ? -7.988 -1.554 12.575 1.00 98.19 102 THR A CA 1
ATOM 794 C C . THR A 1 102 ? -8.491 -1.944 11.189 1.00 98.19 102 THR A C 1
ATOM 796 O O . THR A 1 102 ? -7.686 -2.110 10.283 1.00 98.19 102 THR A O 1
ATOM 799 N N . LYS A 1 103 ? -9.813 -2.016 10.981 1.00 98.50 103 LYS A N 1
ATOM 800 C CA . LYS A 1 103 ? -10.397 -2.272 9.654 1.00 98.50 103 LYS A CA 1
ATOM 801 C C . LYS A 1 103 ? -10.011 -1.204 8.633 1.00 98.50 103 LYS A C 1
ATOM 803 O O . LYS A 1 103 ? -9.760 -1.533 7.483 1.00 98.50 103 LYS A O 1
ATOM 808 N N . GLN A 1 104 ? -9.982 0.066 9.030 1.00 98.25 104 GLN A N 1
ATOM 809 C CA . GLN A 1 104 ? -9.539 1.148 8.155 1.00 98.25 104 GLN A CA 1
ATOM 810 C C . GLN A 1 104 ? -8.054 1.020 7.807 1.00 98.25 104 GLN A C 1
ATOM 812 O O . GLN A 1 104 ? -7.705 1.173 6.643 1.00 98.25 104 GLN A O 1
ATOM 817 N N . THR A 1 105 ? -7.200 0.718 8.786 1.00 98.44 105 THR A N 1
ATOM 818 C CA . THR A 1 105 ? -5.767 0.506 8.562 1.00 98.44 105 THR A CA 1
ATOM 819 C C . THR A 1 105 ? -5.524 -0.668 7.623 1.00 98.44 105 THR A C 1
ATOM 821 O O . THR A 1 105 ? -4.769 -0.507 6.676 1.00 98.44 105 THR A O 1
ATOM 824 N N . ILE A 1 106 ? -6.203 -1.800 7.833 1.00 98.25 106 ILE A N 1
ATOM 825 C CA . ILE A 1 106 ? -6.118 -2.963 6.938 1.00 98.25 106 ILE A CA 1
ATOM 826 C C . ILE A 1 106 ? -6.473 -2.552 5.507 1.00 98.25 106 ILE A C 1
ATOM 828 O O . ILE A 1 106 ? -5.644 -2.718 4.626 1.00 98.25 106 ILE A O 1
ATOM 832 N N . ARG A 1 107 ? -7.623 -1.898 5.293 1.00 98.19 107 ARG A N 1
ATOM 833 C CA . ARG A 1 107 ? -8.021 -1.433 3.952 1.00 98.19 107 ARG A CA 1
ATOM 834 C C . ARG A 1 107 ? -7.023 -0.470 3.312 1.00 98.19 107 ARG A C 1
ATOM 836 O O . ARG A 1 107 ? -6.836 -0.497 2.104 1.00 98.19 107 ARG A O 1
ATOM 843 N N . SER A 1 108 ? -6.423 0.417 4.105 1.00 98.12 108 SER A N 1
ATOM 844 C CA . SER A 1 108 ? -5.410 1.348 3.602 1.00 98.12 108 SER A CA 1
ATOM 845 C C . SER A 1 108 ? -4.153 0.611 3.150 1.00 98.12 108 SER A C 1
ATOM 847 O O . SER A 1 108 ? -3.621 0.936 2.098 1.00 98.12 108 SER A O 1
ATOM 849 N N . LEU A 1 109 ? -3.705 -0.376 3.932 1.00 98.38 109 LEU A N 1
ATOM 850 C CA . LEU A 1 109 ? -2.544 -1.201 3.602 1.00 98.38 109 LEU A CA 1
ATOM 851 C C . LEU A 1 109 ? -2.816 -2.094 2.389 1.00 98.38 109 LEU A C 1
ATOM 853 O O . LEU A 1 109 ? -1.967 -2.199 1.517 1.00 98.38 109 LEU A O 1
ATOM 857 N N . GLU A 1 110 ? -4.002 -2.698 2.308 1.00 98.00 110 GLU A N 1
ATOM 858 C CA . GLU A 1 110 ? -4.427 -3.495 1.150 1.00 98.00 110 GLU A CA 1
ATOM 859 C C . GLU A 1 110 ? -4.381 -2.663 -0.138 1.00 98.00 110 GLU A C 1
ATOM 861 O O . GLU A 1 110 ? -3.835 -3.116 -1.139 1.00 98.00 110 GLU A O 1
ATOM 866 N N . LYS A 1 111 ? -4.877 -1.419 -0.091 1.00 98.25 111 LYS A N 1
ATOM 867 C CA . LYS A 1 111 ? -4.805 -0.499 -1.230 1.00 98.25 111 LYS A CA 1
ATOM 868 C C . LYS A 1 111 ? -3.365 -0.117 -1.586 1.00 98.25 111 LYS A C 1
ATOM 870 O O . LYS A 1 111 ? -3.017 -0.104 -2.757 1.00 98.25 111 LYS A O 1
ATOM 875 N N . GLU A 1 112 ? -2.537 0.205 -0.594 1.00 98.06 112 GLU A N 1
ATOM 876 C CA . GLU A 1 112 ? -1.135 0.572 -0.829 1.00 98.06 112 GLU A CA 1
ATOM 877 C C . GLU A 1 112 ? -0.354 -0.571 -1.488 1.00 98.06 112 GLU A C 1
ATOM 879 O O . GLU A 1 112 ? 0.418 -0.334 -2.413 1.00 98.06 112 GLU A O 1
ATOM 884 N N . VAL A 1 113 ? -0.595 -1.815 -1.064 1.00 98.12 113 VAL A N 1
ATOM 885 C CA . VAL A 1 113 ? -0.014 -3.001 -1.705 1.00 98.12 113 VAL A CA 1
ATOM 886 C C . VAL A 1 113 ? -0.466 -3.107 -3.160 1.00 98.12 113 VAL A C 1
ATOM 888 O O . VAL A 1 113 ? 0.378 -3.263 -4.036 1.00 98.12 113 VAL A O 1
ATOM 891 N N . GLU A 1 114 ? -1.764 -2.967 -3.431 1.00 97.19 114 GLU A N 1
ATOM 892 C CA . GLU A 1 114 ? -2.294 -3.023 -4.796 1.00 97.19 114 GLU A CA 1
ATOM 893 C C . GLU A 1 114 ? -1.698 -1.923 -5.696 1.00 97.19 114 GLU A C 1
ATOM 895 O O . GLU A 1 114 ? -1.297 -2.192 -6.829 1.00 97.19 114 GLU A O 1
ATOM 900 N N . ASP A 1 115 ? 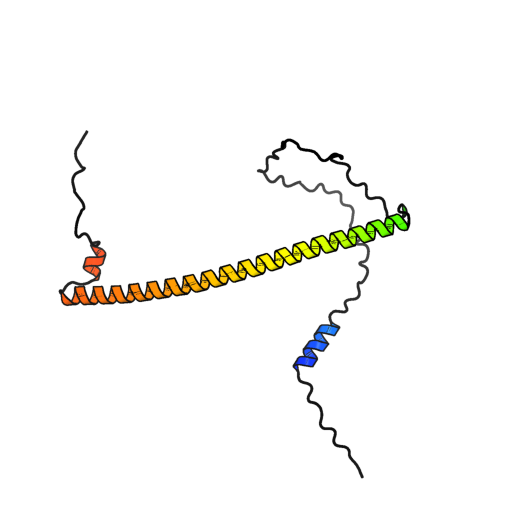-1.594 -0.692 -5.193 1.00 96.00 115 ASP A N 1
ATOM 901 C CA . ASP A 1 115 ? -1.023 0.440 -5.928 1.00 96.00 115 ASP A CA 1
ATOM 902 C C . ASP A 1 115 ? 0.475 0.214 -6.234 1.00 96.00 115 ASP A C 1
ATOM 904 O O . ASP A 1 115 ? 0.927 0.462 -7.355 1.00 96.00 115 ASP A O 1
ATOM 908 N N . LEU A 1 116 ? 1.246 -0.315 -5.274 1.00 96.75 116 LEU A N 1
ATOM 909 C CA . LEU A 1 116 ? 2.662 -0.655 -5.466 1.00 96.75 116 LEU A CA 1
ATOM 910 C C . LEU A 1 116 ? 2.863 -1.812 -6.449 1.00 96.75 116 LEU A C 1
ATOM 912 O O . LEU A 1 116 ? 3.795 -1.786 -7.256 1.00 96.75 116 LEU A O 1
ATOM 916 N N . GLU A 1 117 ? 2.007 -2.830 -6.400 1.00 95.69 117 GLU A N 1
ATOM 917 C CA . GLU A 1 117 ? 2.052 -3.948 -7.342 1.00 95.69 117 GLU A CA 1
ATOM 918 C C . GLU A 1 117 ? 1.777 -3.481 -8.773 1.00 95.69 117 GLU A C 1
ATOM 920 O O . GLU A 1 117 ? 2.498 -3.881 -9.690 1.00 95.69 117 GLU A O 1
ATOM 925 N N . ARG A 1 118 ? 0.797 -2.590 -8.966 1.00 94.00 118 ARG A N 1
ATOM 926 C CA . ARG A 1 118 ? 0.510 -1.974 -10.270 1.00 94.00 118 ARG A CA 1
ATOM 927 C C . ARG A 1 118 ? 1.711 -1.193 -10.796 1.00 94.00 118 ARG A C 1
ATOM 929 O O . ARG A 1 118 ? 2.143 -1.447 -11.917 1.00 94.00 118 ARG A O 1
ATOM 936 N N . LEU A 1 119 ? 2.298 -0.329 -9.964 1.00 94.06 119 LEU A N 1
ATOM 937 C CA . LEU A 1 119 ? 3.480 0.449 -10.337 1.00 94.06 119 LEU A CA 1
ATOM 938 C C . LEU A 1 119 ? 4.641 -0.458 -10.768 1.00 94.06 119 LEU A C 1
ATOM 940 O O . LEU A 1 119 ? 5.243 -0.244 -11.815 1.00 94.06 119 LEU A O 1
ATOM 944 N N . ARG A 1 120 ? 4.908 -1.532 -10.014 1.00 93.62 120 ARG A N 1
ATOM 945 C CA . ARG A 1 120 ? 5.962 -2.500 -10.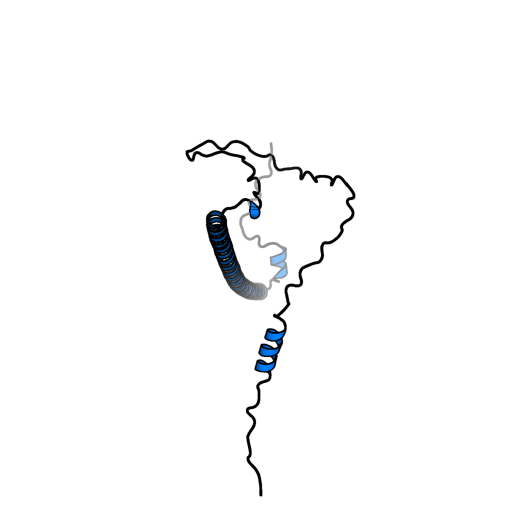346 1.00 93.62 120 ARG A CA 1
ATOM 946 C C . ARG A 1 120 ? 5.730 -3.189 -11.695 1.00 93.62 120 ARG A C 1
ATOM 948 O O . ARG A 1 120 ? 6.694 -3.468 -12.408 1.00 93.62 120 ARG A O 1
ATOM 955 N N . VAL A 1 121 ? 4.480 -3.504 -12.038 1.00 92.44 121 VAL A N 1
ATOM 956 C CA . VAL A 1 121 ? 4.137 -4.104 -13.338 1.00 92.44 121 VAL A CA 1
ATOM 957 C C . VAL A 1 121 ? 4.374 -3.111 -14.475 1.00 92.44 121 VAL A C 1
ATOM 959 O O . VAL A 1 121 ? 4.929 -3.494 -15.506 1.00 92.44 121 VAL A O 1
ATOM 962 N N . ASP A 1 122 ? 3.991 -1.851 -14.293 1.00 93.12 122 ASP A N 1
ATOM 963 C CA . ASP A 1 122 ? 4.164 -0.808 -15.306 1.00 93.12 122 ASP A CA 1
ATOM 964 C C . ASP A 1 122 ? 5.647 -0.460 -15.523 1.00 93.12 122 ASP A C 1
ATOM 966 O O . ASP A 1 122 ? 6.105 -0.375 -16.668 1.00 93.12 122 ASP A O 1
ATOM 970 N N . ASP A 1 123 ? 6.433 -0.391 -14.446 1.00 95.31 123 ASP A N 1
ATOM 971 C CA . ASP A 1 123 ? 7.888 -0.238 -14.515 1.00 95.31 123 ASP A CA 1
ATOM 972 C C . ASP A 1 123 ? 8.529 -1.421 -15.249 1.00 95.31 123 ASP A C 1
ATOM 974 O O . ASP A 1 123 ? 9.368 -1.231 -16.127 1.00 95.31 123 ASP A O 1
ATOM 978 N N . SER A 1 124 ? 8.103 -2.654 -14.950 1.00 95.88 124 SER A N 1
ATOM 979 C CA . SER A 1 124 ? 8.618 -3.852 -15.621 1.00 95.88 124 SER A CA 1
ATOM 980 C C . SER A 1 124 ? 8.367 -3.826 -17.129 1.00 95.88 124 SER A C 1
ATOM 982 O O . SER A 1 124 ? 9.247 -4.229 -17.889 1.00 95.88 124 SER A O 1
ATOM 984 N N . LYS A 1 125 ? 7.193 -3.361 -17.575 1.00 94.81 125 LYS A N 1
ATOM 985 C CA . LYS A 1 125 ? 6.884 -3.207 -19.006 1.00 94.81 125 LYS A CA 1
ATOM 986 C C . LYS A 1 125 ? 7.765 -2.142 -19.648 1.00 94.81 125 LYS A C 1
ATOM 988 O O . LYS A 1 125 ? 8.373 -2.396 -20.681 1.00 94.81 125 LYS A O 1
ATOM 993 N N . THR A 1 126 ? 7.891 -0.987 -18.999 1.00 96.06 126 THR A N 1
ATOM 994 C CA . THR A 1 126 ? 8.720 0.124 -19.485 1.00 96.06 126 THR A CA 1
ATOM 995 C C . THR A 1 126 ? 10.185 -0.295 -19.617 1.00 96.06 126 THR A C 1
ATOM 997 O O . THR A 1 126 ? 10.827 -0.035 -20.633 1.00 96.06 126 THR A O 1
ATOM 1000 N N . ILE A 1 127 ? 10.715 -1.007 -18.620 1.00 96.38 127 ILE A N 1
ATOM 1001 C CA . ILE A 1 127 ? 12.075 -1.555 -18.647 1.00 96.38 127 ILE A CA 1
ATOM 1002 C C . ILE A 1 127 ? 12.226 -2.554 -19.798 1.00 96.38 127 ILE A C 1
ATOM 1004 O O . ILE A 1 127 ? 13.212 -2.488 -20.528 1.00 96.38 127 ILE A O 1
ATOM 1008 N N . GLN A 1 128 ? 11.253 -3.447 -19.999 1.00 97.25 128 GLN A N 1
ATOM 1009 C CA . GLN A 1 128 ? 11.280 -4.410 -21.100 1.00 97.25 128 GLN A CA 1
ATOM 1010 C C . GLN A 1 128 ? 11.306 -3.713 -22.468 1.00 97.25 128 GLN A C 1
ATOM 1012 O O . GLN A 1 128 ? 12.122 -4.071 -23.318 1.00 97.25 128 GLN A O 1
ATOM 1017 N N . GLU A 1 129 ? 10.462 -2.703 -22.675 1.00 96.94 129 GLU A N 1
ATOM 1018 C CA . GLU A 1 129 ? 10.434 -1.913 -23.909 1.00 96.94 129 GLU A CA 1
ATOM 1019 C C . GLU A 1 129 ? 11.762 -1.191 -24.154 1.00 96.94 129 GLU A C 1
ATOM 1021 O O . GLU A 1 129 ? 12.281 -1.216 -25.270 1.00 96.94 129 GLU A O 1
ATOM 1026 N N . LEU A 1 130 ? 12.350 -0.585 -23.118 1.00 97.62 130 LEU A N 1
ATOM 1027 C CA . LEU A 1 130 ? 13.651 0.077 -23.216 1.00 97.62 130 LEU A CA 1
ATOM 1028 C C . LEU A 1 130 ? 14.781 -0.909 -23.515 1.00 97.62 130 LEU A C 1
ATOM 1030 O O . LEU A 1 130 ? 15.668 -0.593 -24.308 1.00 97.62 130 LEU A O 1
ATOM 1034 N N . CYS A 1 131 ? 14.769 -2.098 -22.911 1.00 97.00 131 CYS A N 1
ATOM 1035 C CA . CYS A 1 131 ? 15.733 -3.150 -23.219 1.00 97.00 131 CYS A CA 1
ATOM 1036 C C . CYS A 1 131 ? 15.616 -3.601 -24.677 1.00 97.00 131 CYS A C 1
ATOM 1038 O O . CYS A 1 131 ? 16.640 -3.695 -25.351 1.00 97.00 131 CYS A O 1
ATOM 1040 N N . GLN A 1 132 ? 14.394 -3.808 -25.177 1.00 97.88 132 GLN A N 1
ATOM 1041 C CA . GLN A 1 132 ? 14.162 -4.177 -26.573 1.00 97.88 132 GLN A CA 1
ATOM 1042 C C . GLN A 1 132 ? 14.670 -3.088 -27.522 1.00 97.88 132 GLN A C 1
ATOM 1044 O O . GLN A 1 132 ? 15.454 -3.369 -28.421 1.00 97.88 132 GLN A O 1
ATOM 1049 N N . ARG A 1 133 ? 14.307 -1.825 -27.273 1.00 97.81 133 ARG A N 1
ATOM 1050 C CA . ARG A 1 133 ? 14.753 -0.694 -28.099 1.00 97.81 133 ARG A CA 1
ATOM 1051 C C . ARG A 1 133 ? 16.267 -0.534 -28.101 1.00 97.81 133 ARG A C 1
ATOM 1053 O O . ARG A 1 133 ? 16.853 -0.293 -29.148 1.00 97.81 133 ARG A O 1
ATOM 1060 N N . ASN A 1 134 ? 16.905 -0.662 -26.938 1.00 96.88 134 ASN A N 1
ATOM 1061 C CA . ASN A 1 134 ? 18.362 -0.621 -26.854 1.00 96.88 134 ASN A CA 1
ATOM 1062 C C . ASN A 1 134 ? 18.989 -1.769 -27.642 1.00 96.88 134 ASN A C 1
ATOM 1064 O O . ASN A 1 134 ? 19.972 -1.553 -28.341 1.00 96.88 134 ASN A O 1
ATOM 1068 N N . GLN A 1 135 ? 18.422 -2.974 -27.568 1.00 97.00 135 GLN A N 1
ATOM 1069 C CA . GLN A 1 135 ? 18.895 -4.110 -28.350 1.00 97.00 135 GLN A CA 1
ATOM 1070 C C . GLN A 1 135 ? 18.784 -3.847 -29.858 1.00 97.00 135 GLN A C 1
ATOM 1072 O O . GLN A 1 135 ? 19.750 -4.092 -30.581 1.00 97.00 135 GLN A O 1
ATOM 1077 N N . ASP A 1 136 ? 17.662 -3.296 -30.317 1.00 97.25 136 ASP A N 1
ATOM 1078 C CA . ASP A 1 136 ? 17.450 -2.939 -31.722 1.00 97.25 136 ASP A CA 1
ATOM 1079 C C . ASP A 1 136 ? 18.467 -1.879 -32.180 1.00 97.25 136 ASP A C 1
ATOM 1081 O O . ASP A 1 136 ? 19.150 -2.061 -33.188 1.00 97.25 136 ASP A O 1
ATOM 1085 N N . LEU A 1 137 ? 18.674 -0.827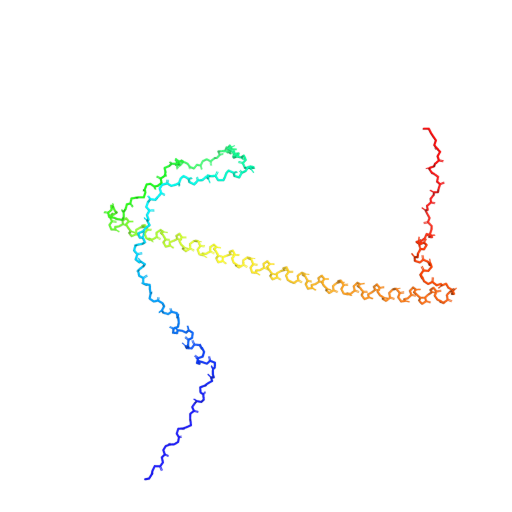 -31.380 1.00 96.06 137 LEU A N 1
ATOM 1086 C CA . LEU A 1 137 ? 19.685 0.203 -31.645 1.00 96.06 137 LEU A CA 1
ATOM 1087 C C . LEU A 1 137 ? 21.109 -0.367 -31.668 1.00 96.06 137 LEU A C 1
ATOM 1089 O O . LEU A 1 137 ? 21.919 0.014 -32.513 1.00 96.06 137 LEU A O 1
ATOM 1093 N N . HIS A 1 138 ? 21.437 -1.295 -30.768 1.00 94.00 138 HIS A N 1
ATOM 1094 C CA . HIS A 1 138 ? 22.729 -1.975 -30.790 1.00 94.00 138 HIS A CA 1
ATOM 1095 C C . HIS A 1 138 ? 22.920 -2.769 -32.085 1.00 94.00 138 HIS A C 1
ATOM 1097 O O . HIS A 1 138 ? 24.008 -2.727 -32.659 1.00 94.00 138 HIS A O 1
ATOM 1103 N N . ILE A 1 139 ? 21.884 -3.458 -32.572 1.00 95.44 139 ILE A N 1
ATOM 1104 C CA . ILE A 1 139 ? 21.926 -4.180 -33.851 1.00 95.44 139 ILE A CA 1
ATOM 1105 C C . ILE A 1 139 ? 22.139 -3.206 -35.012 1.00 95.44 139 ILE A C 1
ATOM 1107 O O . ILE A 1 139 ? 22.998 -3.457 -35.860 1.00 95.44 139 ILE A O 1
ATOM 1111 N N . GLU A 1 140 ? 21.406 -2.094 -35.045 1.00 95.12 140 GLU A N 1
ATOM 1112 C CA . GLU A 1 140 ? 21.548 -1.063 -36.076 1.00 95.12 140 GLU A CA 1
ATOM 1113 C C . GLU A 1 140 ? 22.952 -0.472 -36.095 1.00 95.12 140 GLU A C 1
ATOM 1115 O O . GLU A 1 140 ? 23.575 -0.405 -37.155 1.00 95.12 140 GLU A O 1
ATOM 1120 N N . LEU A 1 141 ? 23.493 -0.114 -34.929 1.00 93.44 141 LEU A N 1
ATOM 1121 C CA . LEU A 1 141 ? 24.865 0.359 -34.825 1.00 93.44 141 LEU A CA 1
ATOM 1122 C C . LEU A 1 141 ? 25.839 -0.716 -35.322 1.00 93.44 141 LEU A C 1
ATOM 1124 O O . LEU A 1 141 ? 26.669 -0.424 -36.176 1.00 93.44 141 LEU A O 1
ATOM 1128 N N . ILE A 1 142 ? 25.741 -1.967 -34.856 1.00 93.81 142 ILE A N 1
ATOM 1129 C CA . ILE A 1 142 ? 26.606 -3.067 -35.325 1.00 93.81 142 ILE A CA 1
ATOM 1130 C C . ILE A 1 142 ? 26.553 -3.189 -36.852 1.00 93.81 142 ILE A C 1
ATOM 1132 O O . ILE A 1 142 ? 27.599 -3.299 -37.493 1.00 93.81 142 ILE A O 1
ATOM 1136 N N . SER A 1 143 ? 25.354 -3.143 -37.433 1.00 94.12 143 SER A N 1
ATOM 1137 C CA . SER A 1 143 ? 25.143 -3.197 -38.878 1.00 94.12 143 SER A CA 1
ATOM 1138 C C . SER A 1 143 ? 25.777 -2.001 -39.596 1.00 94.12 143 SER A C 1
ATOM 1140 O O . SER A 1 143 ? 26.502 -2.189 -40.572 1.00 94.12 143 SER A O 1
ATOM 1142 N N . GLY A 1 144 ? 25.579 -0.782 -39.089 1.00 94.00 144 GLY A N 1
ATOM 1143 C CA . GLY A 1 144 ? 26.138 0.448 -39.651 1.00 94.00 144 GLY A CA 1
ATOM 1144 C C . GLY A 1 144 ? 27.666 0.474 -39.615 1.00 94.00 144 GLY A C 1
ATOM 1145 O O . GLY A 1 144 ? 28.306 0.720 -40.636 1.00 94.00 144 GLY A O 1
ATOM 1146 N N . TYR A 1 145 ? 28.269 0.131 -38.474 1.00 92.44 145 TYR A N 1
ATOM 1147 C CA . TYR A 1 145 ? 29.724 0.020 -38.358 1.00 92.44 145 TYR A CA 1
ATOM 1148 C C . TYR A 1 145 ? 30.275 -1.065 -39.288 1.00 92.44 145 TYR A C 1
ATOM 1150 O O . TYR A 1 145 ? 31.245 -0.817 -40.006 1.00 92.44 145 TYR A O 1
ATOM 1158 N N . ARG A 1 146 ? 29.605 -2.224 -39.373 1.00 90.94 146 ARG A N 1
ATOM 1159 C CA . ARG A 1 146 ? 29.977 -3.296 -40.305 1.00 90.94 146 ARG A CA 1
ATOM 1160 C C . ARG A 1 146 ? 29.912 -2.841 -41.764 1.00 90.94 146 ARG A C 1
ATOM 1162 O O . ARG A 1 146 ? 30.809 -3.188 -42.526 1.00 90.94 146 ARG A O 1
ATOM 1169 N N . ALA A 1 147 ? 28.896 -2.069 -42.152 1.00 92.31 147 ALA A N 1
ATOM 1170 C CA . ALA A 1 147 ? 28.750 -1.543 -43.510 1.00 92.31 147 ALA A CA 1
ATOM 1171 C C . ALA A 1 147 ? 29.884 -0.575 -43.894 1.00 92.31 147 ALA A C 1
ATOM 1173 O O . ALA A 1 147 ? 30.306 -0.552 -45.046 1.00 92.31 147 ALA A O 1
ATOM 1174 N N . ILE A 1 148 ? 30.417 0.172 -42.924 1.00 92.19 148 ILE A N 1
ATOM 1175 C CA . ILE A 1 148 ? 31.550 1.098 -43.101 1.00 92.19 148 ILE A CA 1
ATOM 1176 C C . ILE A 1 148 ? 32.907 0.365 -42.967 1.00 92.19 148 ILE A C 1
ATOM 1178 O O . ILE A 1 148 ? 33.969 0.959 -43.125 1.00 92.19 148 ILE A O 1
ATOM 1182 N N . GLY A 1 149 ? 32.900 -0.950 -42.720 1.00 88.88 149 GLY A N 1
ATOM 1183 C CA . GLY A 1 149 ? 34.113 -1.765 -42.588 1.00 88.88 149 GLY A CA 1
ATOM 1184 C C . GLY A 1 149 ? 34.805 -1.642 -41.228 1.00 88.88 149 GLY A C 1
ATOM 1185 O O . GLY A 1 149 ? 35.956 -2.048 -41.086 1.00 88.88 149 GLY A O 1
ATOM 1186 N N . ILE A 1 150 ? 34.114 -1.102 -40.220 1.00 87.31 150 ILE A N 1
ATOM 1187 C CA . ILE A 1 150 ? 34.625 -0.904 -38.862 1.00 87.31 150 ILE A CA 1
ATOM 1188 C C . ILE A 1 150 ? 33.974 -1.921 -37.922 1.00 87.31 150 ILE A C 1
ATOM 1190 O O . ILE A 1 150 ? 32.775 -2.190 -37.971 1.00 87.31 150 ILE A O 1
ATOM 1194 N N . GLN A 1 151 ? 34.763 -2.493 -37.018 1.00 86.12 151 GLN A N 1
ATOM 1195 C CA . GLN A 1 151 ? 34.244 -3.428 -36.030 1.00 86.12 151 GLN A CA 1
ATOM 1196 C C . GLN A 1 151 ? 33.625 -2.679 -34.835 1.00 86.12 151 GLN A C 1
ATOM 1198 O O . GLN A 1 151 ? 34.276 -1.836 -34.221 1.00 86.12 151 GLN A O 1
ATOM 1203 N N . TYR A 1 152 ? 32.381 -3.015 -34.468 1.00 87.38 152 TYR A N 1
ATOM 1204 C CA . TYR A 1 152 ? 31.635 -2.317 -33.410 1.00 87.38 152 TYR A CA 1
ATOM 1205 C C . TYR A 1 152 ? 32.372 -2.269 -32.054 1.00 87.38 152 TYR A C 1
ATOM 1207 O O . TYR A 1 152 ? 32.417 -1.237 -31.392 1.00 87.38 152 TYR A O 1
ATOM 1215 N N . SER A 1 153 ? 33.000 -3.367 -31.618 1.00 85.44 153 SER A N 1
ATOM 1216 C CA . SER A 1 153 ? 33.651 -3.370 -30.299 1.00 85.44 153 SER A CA 1
ATOM 1217 C C . SER A 1 153 ? 34.888 -2.477 -30.228 1.00 85.44 153 SER A C 1
ATOM 1219 O O . SER A 1 153 ? 35.244 -2.048 -29.136 1.00 85.44 153 SER A O 1
ATOM 1221 N N . TYR A 1 154 ? 35.529 -2.180 -31.363 1.00 81.62 154 TYR A N 1
ATOM 1222 C CA . TYR A 1 154 ? 36.652 -1.249 -31.407 1.00 81.62 154 TYR A CA 1
ATOM 1223 C C . TYR A 1 154 ? 36.193 0.180 -31.088 1.00 81.62 154 TYR A C 1
ATOM 1225 O O . TYR A 1 154 ? 36.762 0.798 -30.194 1.00 81.62 154 TYR A O 1
ATOM 1233 N N . TRP A 1 155 ? 35.110 0.669 -31.713 1.00 81.00 155 TRP A N 1
ATOM 1234 C CA . TRP A 1 155 ? 34.581 2.002 -31.387 1.00 81.00 155 TRP A CA 1
ATOM 1235 C C . TRP A 1 155 ? 34.045 2.067 -29.949 1.00 81.00 155 TRP A C 1
ATOM 1237 O O . TRP A 1 155 ? 34.223 3.080 -29.270 1.00 81.00 155 TRP A O 1
ATOM 1247 N N . ALA A 1 156 ? 33.401 0.992 -29.474 1.00 82.31 156 ALA A N 1
ATOM 1248 C CA . ALA A 1 156 ? 32.795 0.956 -28.144 1.00 82.31 156 ALA A CA 1
ATOM 1249 C C . ALA A 1 156 ? 33.861 0.981 -27.037 1.00 82.31 156 ALA A C 1
ATOM 1251 O O . ALA A 1 156 ? 33.655 1.607 -26.000 1.00 82.31 156 ALA A O 1
ATOM 1252 N N . ALA A 1 157 ? 35.017 0.353 -27.275 1.00 79.56 157 ALA A N 1
ATOM 1253 C CA . ALA A 1 157 ? 36.144 0.332 -26.345 1.00 79.56 157 ALA A CA 1
ATOM 1254 C C . ALA A 1 157 ? 36.931 1.652 -26.312 1.00 79.56 157 ALA A C 1
ATOM 1256 O O . ALA A 1 157 ? 37.446 2.025 -25.261 1.00 79.56 157 ALA A O 1
ATOM 1257 N N . THR A 1 158 ? 37.016 2.378 -27.432 1.00 76.88 158 THR A N 1
ATOM 1258 C CA . THR A 1 158 ? 37.721 3.672 -27.503 1.00 76.88 158 THR A CA 1
ATOM 1259 C C . THR A 1 158 ? 36.858 4.859 -27.069 1.00 76.88 158 THR A C 1
ATOM 1261 O O . THR A 1 158 ? 37.317 5.996 -27.124 1.00 76.88 158 THR A O 1
ATOM 1264 N N . GLY A 1 159 ? 35.619 4.601 -26.634 1.00 61.16 159 GLY A N 1
ATOM 1265 C CA . GLY A 1 159 ? 34.761 5.568 -25.962 1.00 61.16 159 GLY A CA 1
ATOM 1266 C C . GLY A 1 159 ? 34.411 6.778 -26.816 1.00 61.16 159 GLY A C 1
ATOM 1267 O O . GLY A 1 159 ? 34.818 7.871 -26.459 1.00 61.16 159 GLY A O 1
ATOM 1268 N N . GLY A 1 160 ? 33.678 6.584 -27.922 1.00 58.94 160 GLY A N 1
ATOM 1269 C CA . GLY A 1 160 ? 32.785 7.582 -28.546 1.00 58.94 160 GLY A CA 1
ATOM 1270 C C . GLY A 1 160 ? 33.222 9.057 -28.561 1.00 58.94 160 GLY A C 1
ATOM 1271 O O . GLY A 1 160 ? 32.367 9.933 -28.469 1.00 58.94 160 GLY A O 1
ATOM 1272 N N . THR A 1 161 ? 34.522 9.358 -28.643 1.00 50.78 161 THR A N 1
ATOM 1273 C CA . THR A 1 161 ? 35.035 10.728 -28.583 1.00 50.78 161 THR A CA 1
ATOM 1274 C C . THR A 1 161 ? 35.028 11.310 -29.987 1.00 50.78 161 THR A C 1
ATOM 1276 O O . THR A 1 161 ? 36.016 11.338 -30.713 1.00 50.78 161 THR A O 1
ATOM 1279 N N . THR A 1 162 ? 33.851 11.736 -30.422 1.00 54.53 162 THR A N 1
ATOM 1280 C CA . THR A 1 162 ? 33.735 12.660 -31.546 1.00 54.53 162 THR A CA 1
ATOM 1281 C C . THR A 1 162 ? 33.177 13.968 -31.012 1.00 54.53 162 THR A C 1
ATOM 1283 O O . THR A 1 162 ? 31.969 14.179 -31.011 1.00 54.53 162 THR A O 1
ATOM 1286 N N . GLY A 1 163 ? 34.092 14.833 -30.564 1.00 52.25 163 GLY A N 1
ATOM 1287 C CA . GLY A 1 163 ? 33.893 16.282 -30.509 1.00 52.25 163 GLY A CA 1
ATOM 1288 C C . GLY A 1 163 ? 33.706 16.886 -29.116 1.00 52.25 163 GLY A C 1
ATOM 1289 O O . GLY A 1 163 ? 32.622 16.804 -28.550 1.00 52.25 163 GLY A O 1
ATOM 1290 N N . GLY A 1 164 ? 34.736 17.593 -28.628 1.00 45.31 164 GLY A N 1
ATOM 1291 C CA . GLY A 1 164 ? 34.568 18.666 -27.636 1.00 45.31 164 GLY A CA 1
ATOM 1292 C C . GLY A 1 164 ? 35.309 18.533 -26.303 1.00 45.31 164 GLY A C 1
ATOM 1293 O O . GLY A 1 164 ? 34.814 19.037 -25.303 1.00 45.31 164 GLY A O 1
ATOM 1294 N N . GLY A 1 165 ? 36.461 17.864 -26.244 1.00 43.34 165 GLY A N 1
ATOM 1295 C CA . GLY A 1 165 ? 37.373 17.991 -25.103 1.00 43.34 165 GLY A CA 1
ATOM 1296 C C . GLY A 1 165 ? 38.510 18.941 -25.458 1.00 43.34 165 GLY A C 1
ATOM 1297 O O . GLY A 1 165 ? 39.460 18.498 -26.094 1.00 43.34 165 GLY A O 1
ATOM 1298 N N . ASP A 1 166 ? 38.404 20.217 -25.083 1.00 48.59 166 ASP A N 1
ATOM 1299 C CA . ASP A 1 166 ? 39.521 21.169 -25.121 1.00 48.59 166 ASP A CA 1
ATOM 1300 C C . ASP A 1 166 ? 40.657 20.673 -24.205 1.00 48.59 166 ASP A C 1
ATOM 1302 O O . ASP A 1 166 ? 40.470 20.607 -22.986 1.00 48.59 166 ASP A O 1
ATOM 1306 N N . PRO A 1 167 ? 4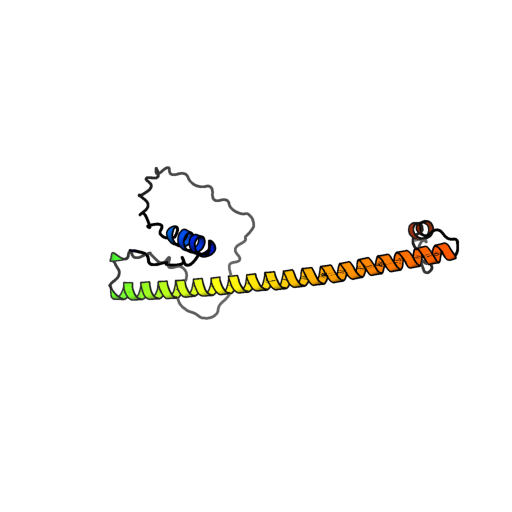1.860 20.363 -24.723 1.00 54.50 167 PRO A N 1
ATOM 1307 C CA . PRO A 1 167 ? 43.030 20.123 -23.895 1.00 54.50 167 PRO A CA 1
ATOM 1308 C C . PRO A 1 167 ? 43.718 21.464 -23.602 1.00 54.50 167 PRO A C 1
ATOM 1310 O O . PRO A 1 167 ? 44.819 21.725 -24.074 1.00 54.50 167 PRO A O 1
ATOM 1313 N N . SER A 1 168 ? 43.062 22.356 -22.857 1.00 51.62 168 SER A N 1
ATOM 1314 C CA . SER A 1 168 ? 43.676 23.623 -22.436 1.00 51.62 168 SER A CA 1
ATOM 1315 C C . SER A 1 168 ? 43.321 23.980 -20.994 1.00 51.62 168 SER A C 1
ATOM 1317 O O . SER A 1 168 ? 42.697 24.998 -20.715 1.00 51.62 168 SER A O 1
ATOM 1319 N N . SER A 1 169 ? 43.750 23.141 -20.051 1.00 48.97 169 SER A N 1
ATOM 1320 C CA . SER A 1 169 ? 44.004 23.583 -18.676 1.00 48.97 169 SER A CA 1
ATOM 1321 C C . SER A 1 169 ? 45.077 22.699 -18.040 1.00 48.97 169 SER A C 1
ATOM 1323 O O . SER A 1 169 ? 44.836 21.855 -17.181 1.00 48.97 169 SER A O 1
ATOM 1325 N N . THR A 1 170 ? 46.299 22.829 -18.548 1.00 56.03 170 THR A N 1
ATOM 1326 C CA . THR A 1 170 ? 47.518 22.399 -17.855 1.00 56.03 170 THR A CA 1
ATOM 1327 C C . THR A 1 170 ? 48.605 23.422 -18.167 1.00 56.03 170 THR A C 1
ATOM 1329 O O . THR A 1 170 ? 49.398 23.230 -19.079 1.00 56.03 170 THR A O 1
ATOM 1332 N N . ALA A 1 171 ? 48.560 24.549 -17.460 1.00 49.81 171 ALA A N 1
ATOM 1333 C CA . ALA A 1 171 ? 49.664 25.486 -17.234 1.00 49.81 171 ALA A CA 1
ATOM 1334 C C . ALA A 1 171 ? 49.164 26.470 -16.156 1.00 49.81 171 ALA A C 1
ATOM 1336 O O . ALA A 1 171 ? 48.169 27.149 -16.380 1.00 49.81 171 ALA A O 1
ATOM 1337 N N . GLU A 1 172 ? 49.568 26.335 -14.895 1.00 44.25 172 GLU A N 1
ATOM 1338 C CA . GLU A 1 172 ? 50.772 26.913 -14.268 1.00 44.25 172 GLU A CA 1
ATOM 1339 C C . GLU A 1 172 ? 50.387 28.098 -13.354 1.00 44.25 172 GLU A C 1
ATOM 1341 O O . GLU A 1 172 ? 49.738 29.038 -13.802 1.00 44.25 172 GLU A O 1
ATOM 1346 N N . ASN A 1 173 ? 50.866 28.012 -12.100 1.00 41.59 173 ASN A N 1
ATOM 1347 C CA . ASN A 1 173 ? 50.881 28.989 -10.991 1.00 41.59 173 ASN A CA 1
ATOM 1348 C C . ASN A 1 173 ? 49.578 29.331 -10.245 1.00 41.59 173 ASN A C 1
ATOM 1350 O O . ASN A 1 173 ? 48.775 30.155 -10.732 1.00 41.59 173 ASN A O 1
#

Sequence (173 aa):
MSPVHSTELEAHPAEAQYQSQKMFLNVPCQSRPPSAAPKTGNKTPRMVRPGIKAARDMPNSQGSRTATKKKQCRPVSTLTPEQLQRKRANDRKLQRGYLLKTKQTIRSLEKEVEDLERLRVDDSKTIQELCQRNQDLHIELISGYRAIGIQYSYWAATGGTTGGGDPSSTAEN

Solvent-accessible surface area (backbone atoms only — not comparable to full-atom values): 11561 Å² total; per-residue (Å²): 134,88,82,88,81,80,78,77,80,81,77,58,74,67,58,58,54,57,54,55,60,59,66,72,72,71,72,76,86,71,80,77,74,85,79,86,71,82,90,72,94,68,86,75,82,78,81,77,76,88,84,76,80,80,81,76,90,79,87,86,82,90,79,95,75,78,85,86,73,74,79,75,83,75,57,74,92,79,48,53,73,69,56,47,51,53,50,53,53,46,50,52,51,52,49,52,50,50,52,51,48,51,52,51,53,51,54,51,51,55,48,52,51,53,54,51,54,50,51,53,52,54,51,50,50,52,52,50,52,50,53,50,52,51,50,53,52,51,51,50,48,42,51,53,31,49,75,74,74,40,62,51,68,61,52,64,71,68,55,80,80,80,83,85,81,82,93,79,86,87,80,86,136

Organism: NCBI:txid2060973